Protein AF-A0A453T0G0-F1 (afdb_monomer)

Sequence (138 aa):
MGNIHGRFEPSNSTDKALLIGSHMDTVIDAGMYDGALGIICAISALKVLRVTGKLQRLTRPVEVIAFSDEEGVRFQTTFLGSAAVAGILPESILQVSDKRLPFLHKPTGLLFGKRFADAVYMLHSTSSVALPFKRLFG

Radius of gyration: 17.35 Å; Cα contacts (8 Å, |Δi|>4): 168; chains: 1; bounding box: 38×48×44 Å

Secondary structure (DSSP, 8-state):
---EEEEE--TT--SPPEEEEEE----TT--TTTTHHHHHHHHHHHHHHHHTT-GGG-SS-EEEEEES-SS-TTTS-TTHHHHHHHT---GGGGG---------S-THHHHHHHHHHHHHHHHH--SS-------S--

Solvent-accessible surface area (backbone atoms only — not comparable to full-atom values): 8378 Å² total; per-residue (Å²): 110,85,55,47,76,36,72,50,76,35,98,83,47,89,55,76,61,48,75,45,54,30,27,62,51,81,62,91,91,54,62,95,53,57,33,48,44,46,38,52,51,51,52,48,51,53,50,52,28,47,79,69,68,46,48,78,70,41,66,48,21,40,30,41,33,36,29,26,43,44,83,12,81,61,69,78,43,61,36,50,20,53,30,52,74,70,71,68,55,61,74,74,60,78,74,64,68,78,60,85,62,81,78,75,84,72,71,55,59,62,53,46,52,51,53,47,52,50,54,40,46,65,75,65,70,84,72,95,74,92,75,85,90,76,80,95,80,131

pLDDT: mean 70.73, std 19.78, range [28.69, 95.88]

Nearest PDB structures (foldseek):
  3n5f-assembly1_B  TM=9.361E-01  e=9.581E-07  Geobacillus stearothermophilus
  1z2l-assembly1_B  TM=7.806E-01  e=3.166E-05  Escherichia coli K-12
  2v8v-assembly1_B  TM=7.792E-01  e=6.203E-05  Lachancea kluyveri
  7mtq-assembly1_B  TM=3.078E-01  e=8.036E+00  Homo sapiens

Mean predicted aligned error: 11.97 Å

Organism: Aegilops tauschii subsp. strangulata (NCBI:txid200361)

Foldseek 3Di:
DPKDKFKDDAPQEPDEAAEWAFALDDDVVGDPCHRVVRLVVLLVVCVVCVVVVNNNVDRHMYMYMHFYAQVVPFQVDHPQRVCVVVVNDDPVSVVGDGPPDPPDDDPPSVVVSVVSVVSSVVSVDDDDDDDDDDDDPD

Structure (mmCIF, N/CA/C/O backbone):
data_AF-A0A453T0G0-F1
#
_entry.id   AF-A0A453T0G0-F1
#
loop_
_atom_site.group_PDB
_atom_site.id
_atom_site.type_symbol
_atom_site.label_atom_id
_atom_site.label_alt_id
_atom_site.label_comp_id
_atom_site.label_asym_id
_atom_site.label_entity_id
_atom_site.label_seq_id
_atom_site.pdbx_PDB_ins_code
_atom_site.Cartn_x
_atom_site.Cartn_y
_atom_site.Cartn_z
_atom_site.occupancy
_atom_site.B_iso_or_equiv
_atom_site.auth_seq_id
_atom_site.auth_comp_id
_atom_site.auth_asym_id
_atom_site.auth_atom_id
_atom_site.pdbx_PDB_model_num
ATOM 1 N N . MET A 1 1 ? 14.219 -4.556 -0.049 1.00 67.81 1 MET A N 1
ATOM 2 C CA . MET A 1 1 ? 13.702 -4.011 -1.322 1.00 67.81 1 MET A CA 1
ATOM 3 C C . MET A 1 1 ? 13.005 -2.648 -1.168 1.00 67.81 1 MET A C 1
ATOM 5 O O . MET A 1 1 ? 11.953 -2.464 -1.745 1.00 67.81 1 MET A O 1
ATOM 9 N N . GLY A 1 2 ? 13.558 -1.669 -0.435 1.00 78.62 2 GLY A N 1
ATOM 10 C CA . GLY A 1 2 ? 13.156 -0.243 -0.521 1.00 78.62 2 GLY A CA 1
ATOM 11 C C . GLY A 1 2 ? 11.718 0.193 -0.161 1.00 78.62 2 GLY A C 1
ATOM 12 O O . GLY A 1 2 ? 11.512 1.391 0.008 1.00 78.62 2 GLY A O 1
ATOM 13 N N . ASN A 1 3 ? 10.746 -0.718 -0.028 1.00 85.25 3 ASN A N 1
ATOM 14 C CA . ASN A 1 3 ? 9.342 -0.388 0.233 1.00 85.25 3 ASN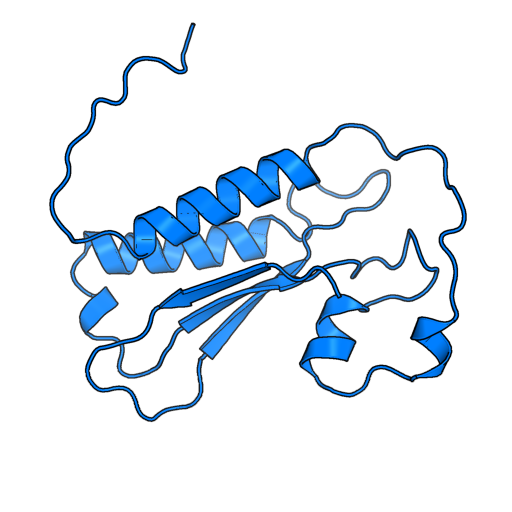 A CA 1
ATOM 15 C C . ASN A 1 3 ? 9.175 0.436 1.511 1.00 85.25 3 ASN A C 1
ATOM 17 O O . ASN A 1 3 ? 9.812 0.157 2.530 1.00 85.25 3 ASN A O 1
ATOM 21 N N . ILE A 1 4 ? 8.272 1.416 1.469 1.00 85.56 4 ILE A N 1
ATOM 22 C CA . ILE A 1 4 ? 7.949 2.250 2.628 1.00 85.56 4 ILE A CA 1
ATOM 23 C C . ILE A 1 4 ? 6.552 1.891 3.116 1.00 85.56 4 ILE A C 1
ATOM 25 O O . ILE A 1 4 ? 5.609 1.839 2.331 1.00 85.56 4 ILE A O 1
ATOM 29 N N . HIS A 1 5 ? 6.430 1.652 4.419 1.00 88.19 5 HIS A N 1
ATOM 30 C CA . HIS A 1 5 ? 5.200 1.198 5.052 1.00 88.19 5 HIS A CA 1
ATOM 31 C C . HIS A 1 5 ? 4.757 2.193 6.125 1.00 88.19 5 HIS A C 1
ATOM 33 O O . HIS A 1 5 ? 5.575 2.715 6.884 1.00 88.19 5 HIS A O 1
ATOM 39 N N . GLY A 1 6 ? 3.453 2.430 6.210 1.00 87.81 6 GLY A N 1
ATOM 40 C CA . GLY A 1 6 ? 2.820 3.139 7.311 1.00 87.81 6 GLY A CA 1
ATOM 41 C C . GLY A 1 6 ? 1.625 2.360 7.820 1.00 87.81 6 GLY A C 1
ATOM 42 O O . GLY A 1 6 ? 0.70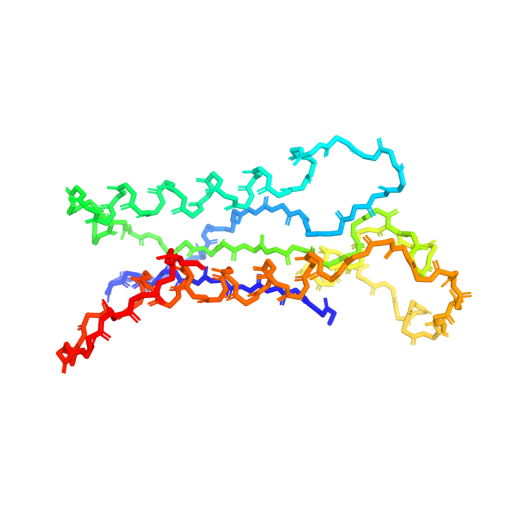3 2.092 7.061 1.00 87.81 6 GLY A O 1
ATOM 43 N N . ARG A 1 7 ? 1.621 1.991 9.099 1.00 90.88 7 ARG A N 1
ATOM 44 C CA . ARG A 1 7 ? 0.648 1.036 9.635 1.00 90.88 7 ARG A CA 1
ATOM 45 C C . ARG A 1 7 ? -0.179 1.627 10.761 1.00 90.88 7 ARG A C 1
ATOM 47 O O . ARG A 1 7 ? 0.376 2.048 11.753 1.00 90.88 7 ARG A O 1
ATOM 54 N N . PHE A 1 8 ? -1.497 1.607 10.654 1.00 90.19 8 PHE A N 1
ATOM 55 C CA . PHE A 1 8 ? -2.379 1.872 11.785 1.00 90.19 8 PHE A CA 1
ATOM 56 C C . PHE A 1 8 ? -2.781 0.553 12.454 1.00 90.19 8 PHE A C 1
ATOM 58 O O . PHE A 1 8 ? -3.330 -0.331 11.793 1.00 90.19 8 PHE A O 1
ATOM 65 N N . GLU A 1 9 ? -2.535 0.444 13.761 1.00 90.88 9 GLU A N 1
ATOM 66 C CA . GLU A 1 9 ? -2.890 -0.717 14.581 1.00 90.88 9 GLU A CA 1
ATOM 67 C C . GLU A 1 9 ? -4.006 -0.331 15.576 1.00 90.88 9 GLU A C 1
ATOM 69 O O . GLU A 1 9 ? -3.784 0.530 16.434 1.00 90.88 9 GLU A O 1
ATOM 74 N N . PRO A 1 10 ? -5.212 -0.918 15.471 1.00 87.31 10 PRO A N 1
ATOM 75 C CA . PRO A 1 10 ? -6.271 -0.716 16.449 1.00 87.31 10 PRO A CA 1
ATOM 76 C C . PRO A 1 10 ? -5.974 -1.458 17.754 1.00 87.31 10 PRO A C 1
ATOM 78 O O . PRO A 1 10 ? -5.404 -2.546 17.745 1.00 87.31 10 PRO A O 1
ATOM 81 N N . SER A 1 11 ? -6.457 -0.925 18.878 1.00 81.56 11 SER A N 1
ATOM 82 C CA . SER A 1 11 ? -6.151 -1.430 20.226 1.00 81.56 11 SER A CA 1
ATOM 83 C C . SER A 1 11 ? -6.509 -2.902 20.476 1.00 81.56 11 SER A C 1
ATOM 85 O O . SER A 1 11 ? -5.906 -3.524 21.340 1.00 81.56 11 SER A O 1
ATOM 87 N N . ASN A 1 12 ? -7.486 -3.454 19.745 1.00 75.25 12 ASN A N 1
ATOM 88 C CA . ASN A 1 12 ? -8.016 -4.811 19.943 1.00 75.25 12 ASN A CA 1
ATOM 89 C C . ASN A 1 12 ? -7.949 -5.666 18.668 1.00 75.25 12 ASN A C 1
ATOM 91 O O . ASN A 1 12 ? -8.840 -6.474 18.407 1.00 75.25 12 ASN A O 1
ATOM 95 N N . SER A 1 13 ? -6.934 -5.455 17.835 1.00 77.38 13 SER A N 1
ATOM 96 C CA . SER A 1 13 ? -6.790 -6.199 16.590 1.00 77.38 13 SER A CA 1
ATOM 97 C C . SER A 1 13 ? -6.004 -7.502 16.776 1.00 77.38 13 SER A C 1
ATOM 99 O O . SER A 1 13 ? -4.890 -7.505 17.293 1.00 77.38 13 SER A O 1
ATOM 101 N N . THR A 1 14 ? -6.565 -8.609 16.288 1.00 70.94 14 THR A N 1
ATOM 102 C CA . THR A 1 14 ? -5.869 -9.898 16.083 1.00 70.94 14 THR A CA 1
ATOM 103 C C . THR A 1 14 ? -5.860 -10.318 14.609 1.00 70.94 14 THR A C 1
ATOM 105 O O . THR A 1 14 ? -5.388 -11.399 14.255 1.00 70.94 14 THR A O 1
ATOM 108 N N . ASP A 1 15 ? -6.386 -9.455 13.739 1.00 82.31 15 ASP A N 1
ATOM 109 C CA . ASP A 1 15 ? -6.634 -9.744 12.336 1.00 82.31 15 ASP A CA 1
ATOM 110 C C . ASP A 1 15 ? -5.428 -9.423 11.446 1.00 82.31 15 ASP A C 1
ATOM 112 O O . ASP A 1 15 ? -4.585 -8.575 11.744 1.00 82.31 15 ASP A O 1
ATOM 116 N N . LYS A 1 16 ? -5.381 -10.063 10.271 1.00 88.19 16 LYS A N 1
ATOM 117 C CA . LYS A 1 16 ? -4.425 -9.693 9.219 1.00 88.19 16 LYS A CA 1
ATOM 118 C C . LYS A 1 16 ? -4.686 -8.264 8.739 1.00 88.19 16 LYS A C 1
ATOM 120 O O . LYS A 1 16 ? -5.833 -7.908 8.441 1.00 88.19 16 LYS A O 1
ATOM 125 N N . ALA A 1 17 ? -3.609 -7.496 8.589 1.00 90.31 17 ALA A N 1
ATOM 126 C CA . ALA A 1 17 ? -3.658 -6.132 8.084 1.00 90.31 17 ALA A CA 1
ATOM 127 C C . ALA A 1 17 ? -4.291 -6.061 6.688 1.00 90.31 17 ALA A C 1
ATOM 129 O O . ALA A 1 17 ? -4.019 -6.890 5.818 1.00 90.31 17 ALA A O 1
ATOM 130 N N . LEU A 1 18 ? -5.129 -5.049 6.480 1.00 91.75 18 LEU A N 1
ATOM 131 C CA . LEU A 1 18 ? -5.553 -4.614 5.160 1.00 91.75 18 LEU A CA 1
ATOM 132 C C . LEU A 1 18 ? -4.426 -3.777 4.552 1.00 91.75 18 LEU A C 1
ATOM 134 O O . LEU A 1 18 ? -4.182 -2.655 4.994 1.00 91.75 18 LEU A O 1
ATOM 138 N N . LEU A 1 19 ? -3.745 -4.331 3.554 1.00 91.81 19 LEU A N 1
ATOM 139 C CA . LEU A 1 19 ? -2.700 -3.636 2.810 1.00 91.81 19 LEU A CA 1
ATOM 140 C C . LEU A 1 19 ? -3.336 -2.800 1.689 1.00 91.81 19 LEU A C 1
ATOM 142 O O . LEU A 1 19 ? -4.106 -3.326 0.887 1.00 91.81 19 LEU A O 1
ATOM 146 N N . ILE A 1 20 ? -3.027 -1.507 1.633 1.00 92.25 20 ILE A N 1
ATOM 147 C CA . ILE A 1 20 ? -3.508 -0.569 0.611 1.00 92.25 20 ILE A CA 1
ATOM 148 C C . ILE A 1 20 ? -2.310 0.239 0.127 1.00 92.25 20 ILE A C 1
ATOM 150 O O . ILE A 1 20 ? -1.517 0.709 0.931 1.00 92.25 20 ILE A O 1
ATOM 154 N N . GLY A 1 21 ? -2.140 0.443 -1.170 1.00 88.94 21 GLY A N 1
ATOM 155 C CA . GLY A 1 21 ? -0.967 1.168 -1.638 1.00 88.94 21 GLY A CA 1
ATOM 156 C C . GLY A 1 21 ? -0.867 1.255 -3.141 1.00 88.94 21 GLY A C 1
ATOM 157 O O . GLY A 1 21 ? -1.785 0.865 -3.857 1.00 88.94 21 GLY A O 1
ATOM 158 N N . SER A 1 22 ? 0.262 1.789 -3.587 1.00 88.38 22 SER A N 1
ATOM 159 C CA . SER A 1 22 ? 0.672 1.845 -4.989 1.00 88.38 22 SER A CA 1
ATOM 160 C C . SE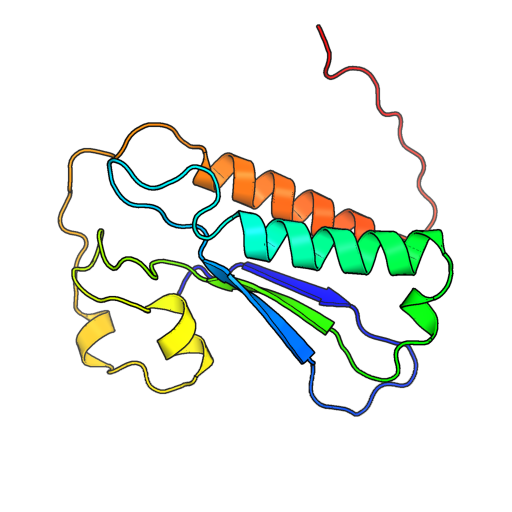R A 1 22 ? 2.200 1.965 -5.049 1.00 88.38 22 SER A C 1
ATOM 162 O O . SER A 1 22 ? 2.869 1.740 -4.038 1.00 88.38 22 SER A O 1
ATOM 164 N N . HIS A 1 23 ? 2.771 2.306 -6.196 1.00 85.69 23 HIS A N 1
ATOM 165 C CA . HIS A 1 23 ? 4.212 2.475 -6.382 1.00 85.69 23 HIS A CA 1
ATOM 166 C C . HIS A 1 23 ? 4.659 3.942 -6.293 1.00 85.69 23 HIS A C 1
ATOM 168 O O . HIS A 1 23 ? 3.855 4.868 -6.416 1.00 85.69 23 HIS A O 1
ATOM 174 N N . MET A 1 24 ? 5.942 4.150 -5.981 1.00 79.94 24 MET A N 1
ATOM 175 C CA . MET A 1 24 ? 6.558 5.480 -5.831 1.00 79.94 24 MET A CA 1
ATOM 176 C C . MET A 1 24 ? 7.480 5.847 -7.001 1.00 79.94 24 MET A C 1
ATOM 178 O O . MET A 1 24 ? 7.812 7.020 -7.179 1.00 79.94 24 MET A O 1
ATOM 182 N N . ASP A 1 25 ? 7.945 4.858 -7.757 1.00 71.62 25 ASP A N 1
ATOM 183 C CA . ASP A 1 25 ? 8.741 5.063 -8.959 1.00 71.62 25 ASP A CA 1
ATOM 184 C C . ASP A 1 25 ? 7.874 5.455 -10.157 1.00 71.62 25 ASP A C 1
ATOM 186 O O . ASP A 1 25 ? 6.654 5.319 -10.143 1.00 71.62 25 ASP A O 1
ATOM 190 N N . THR A 1 26 ? 8.527 6.030 -11.160 1.00 66.06 26 THR A N 1
ATOM 191 C CA . THR A 1 26 ? 7.887 6.634 -12.324 1.00 66.06 26 THR A CA 1
ATOM 192 C C . THR A 1 26 ? 8.821 6.523 -13.528 1.00 66.06 26 THR A C 1
ATOM 194 O O . THR A 1 26 ? 10.047 6.497 -13.360 1.00 66.06 26 THR A O 1
ATOM 197 N N . VAL A 1 27 ? 8.259 6.477 -14.735 1.00 68.38 27 VAL A N 1
ATOM 198 C CA . VAL A 1 27 ? 9.009 6.471 -16.001 1.00 68.38 27 VAL A CA 1
ATOM 199 C C . VAL A 1 27 ? 9.168 7.876 -16.593 1.00 68.38 27 VAL A C 1
ATOM 201 O O . VAL A 1 27 ? 8.548 8.845 -16.151 1.00 68.38 27 VAL A O 1
ATOM 204 N N . ILE A 1 28 ? 10.020 8.003 -17.618 1.00 60.47 28 ILE A N 1
ATOM 205 C CA . ILE A 1 28 ? 10.052 9.210 -18.461 1.00 60.47 28 ILE A CA 1
ATOM 206 C C . ILE A 1 28 ? 8.673 9.352 -19.121 1.00 60.47 28 ILE A C 1
ATOM 208 O O . ILE A 1 28 ? 8.141 8.369 -19.624 1.00 60.47 28 ILE A O 1
ATOM 212 N N . ASP A 1 29 ? 8.108 10.560 -19.098 1.00 61.34 29 ASP A N 1
ATOM 213 C CA . ASP A 1 29 ? 6.776 10.881 -19.639 1.00 61.34 29 ASP A CA 1
ATOM 214 C C . ASP A 1 29 ? 5.589 10.184 -18.947 1.00 61.34 29 ASP A C 1
ATOM 216 O O . ASP A 1 29 ? 4.477 10.159 -19.479 1.00 61.34 29 ASP A O 1
ATOM 220 N N . ALA A 1 30 ? 5.784 9.675 -17.727 1.00 65.81 30 ALA A N 1
ATOM 221 C CA . ALA A 1 30 ? 4.683 9.187 -16.906 1.00 65.81 30 ALA A CA 1
ATOM 222 C C . ALA A 1 30 ? 3.697 10.307 -16.534 1.00 65.81 30 ALA A C 1
ATOM 224 O O . ALA A 1 30 ? 4.060 11.474 -16.335 1.00 65.81 30 ALA A O 1
ATOM 225 N N . GLY A 1 31 ? 2.429 9.933 -16.366 1.00 68.88 31 GLY A N 1
ATOM 226 C CA . GLY A 1 31 ? 1.411 10.841 -15.852 1.00 68.88 31 GLY A CA 1
ATOM 227 C C . GLY A 1 31 ? 1.706 11.257 -14.407 1.00 68.88 31 GLY A C 1
ATOM 228 O O . GLY A 1 31 ? 2.134 10.452 -13.589 1.00 68.88 31 GLY A O 1
ATOM 229 N N . MET A 1 32 ? 1.396 12.507 -14.041 1.00 72.75 32 MET A N 1
ATOM 230 C CA . MET A 1 32 ? 1.662 13.038 -12.687 1.00 72.75 32 MET A CA 1
ATOM 231 C C . MET A 1 32 ? 0.945 12.298 -11.540 1.00 72.75 32 MET A C 1
ATOM 233 O O . MET A 1 32 ? 1.237 12.541 -10.370 1.00 72.75 32 MET A O 1
ATOM 237 N N . TYR A 1 33 ? -0.043 11.469 -11.874 1.00 77.88 33 TYR A N 1
ATOM 238 C CA . TYR A 1 33 ? -0.865 10.716 -10.928 1.00 77.88 33 TYR A CA 1
ATOM 239 C C . TYR A 1 33 ? -0.449 9.252 -10.814 1.00 77.88 33 TYR A C 1
ATOM 241 O O . TYR A 1 33 ? -0.932 8.564 -9.914 1.00 77.88 33 TYR A O 1
ATOM 249 N N . ASP A 1 34 ? 0.416 8.791 -11.713 1.00 80.06 34 ASP A N 1
ATOM 250 C CA . ASP A 1 34 ? 0.810 7.396 -11.776 1.00 80.06 34 ASP A CA 1
ATOM 251 C C . ASP A 1 34 ? 1.595 7.000 -10.526 1.00 80.06 34 ASP A C 1
ATOM 253 O O . ASP A 1 34 ? 2.437 7.764 -10.042 1.00 80.06 34 ASP A O 1
ATOM 257 N N . GLY A 1 35 ? 1.235 5.868 -9.928 1.00 83.19 35 GLY A N 1
ATOM 258 C CA . GLY A 1 35 ? 1.711 5.457 -8.608 1.00 83.19 35 GLY A CA 1
ATOM 259 C C . GLY A 1 35 ? 1.226 6.346 -7.450 1.00 83.19 35 GLY A C 1
ATOM 260 O O . GLY A 1 35 ? 0.390 5.945 -6.628 1.00 83.19 35 GLY A O 1
ATOM 261 N N . ALA A 1 36 ? 1.713 7.586 -7.385 1.00 83.75 36 ALA A N 1
ATOM 262 C CA . ALA A 1 36 ? 1.583 8.491 -6.243 1.00 83.75 36 ALA A CA 1
ATOM 263 C C . ALA A 1 36 ? 0.130 8.786 -5.829 1.00 83.75 36 ALA A C 1
ATOM 265 O O . ALA A 1 36 ? -0.136 8.964 -4.634 1.00 83.75 36 ALA A O 1
ATOM 266 N N . LEU A 1 37 ? -0.824 8.810 -6.771 1.00 85.75 37 LEU A N 1
ATOM 267 C CA . LEU A 1 37 ? -2.232 9.060 -6.450 1.00 85.75 37 LEU A CA 1
ATOM 268 C C . LEU A 1 37 ? -2.803 7.985 -5.518 1.00 85.75 37 LEU A C 1
ATOM 270 O O . LEU A 1 37 ? -3.477 8.325 -4.546 1.00 85.75 37 LEU A O 1
ATOM 274 N N . GLY A 1 38 ? -2.499 6.706 -5.757 1.00 87.00 38 GLY A N 1
ATOM 275 C CA . GLY A 1 38 ? -2.988 5.609 -4.916 1.00 87.00 38 GLY A CA 1
ATOM 276 C C . GLY A 1 38 ? -2.492 5.725 -3.472 1.00 87.00 38 GLY A C 1
ATOM 277 O O . GLY A 1 38 ? -3.264 5.573 -2.522 1.00 87.00 38 GLY A O 1
ATOM 278 N N . ILE A 1 39 ? -1.224 6.107 -3.305 1.00 86.69 39 ILE A N 1
ATOM 279 C CA . ILE A 1 39 ? -0.597 6.324 -1.996 1.00 86.69 39 ILE A CA 1
ATOM 280 C C . ILE A 1 39 ? -1.253 7.508 -1.262 1.00 86.69 39 ILE A C 1
ATOM 282 O O . ILE A 1 39 ? -1.627 7.397 -0.090 1.00 86.69 39 ILE A O 1
ATOM 286 N N . ILE A 1 40 ? -1.436 8.641 -1.949 1.00 88.44 40 ILE A N 1
ATOM 287 C CA . ILE A 1 40 ? -2.053 9.847 -1.372 1.00 88.44 40 ILE A CA 1
ATOM 288 C C . ILE A 1 40 ? -3.518 9.591 -1.005 1.00 88.44 40 ILE A C 1
ATOM 290 O O . ILE A 1 40 ? -3.963 10.031 0.060 1.00 88.44 40 ILE A O 1
ATOM 294 N N . CYS A 1 41 ? -4.265 8.866 -1.839 1.00 91.56 41 CYS A N 1
ATOM 295 C CA . CYS A 1 41 ? -5.650 8.493 -1.562 1.00 91.56 41 CYS A CA 1
ATOM 296 C C . CYS A 1 41 ? -5.759 7.628 -0.300 1.00 91.56 41 CYS A C 1
ATOM 298 O O . CYS A 1 41 ? -6.594 7.916 0.561 1.00 91.56 41 CYS A O 1
ATOM 300 N N . ALA A 1 42 ? -4.882 6.631 -0.137 1.00 91.81 42 ALA A N 1
ATOM 301 C CA . ALA A 1 42 ? -4.861 5.772 1.047 1.00 91.81 42 ALA A CA 1
ATOM 302 C C . ALA A 1 42 ? -4.585 6.570 2.336 1.00 91.81 42 ALA A C 1
ATOM 304 O O . ALA A 1 42 ? -5.335 6.470 3.311 1.00 91.81 42 ALA A O 1
ATOM 305 N N . ILE A 1 43 ? -3.566 7.440 2.324 1.00 90.62 43 ILE A N 1
ATOM 306 C CA . ILE A 1 43 ? -3.265 8.327 3.460 1.00 90.62 43 ILE A CA 1
ATOM 307 C C . ILE A 1 43 ? -4.441 9.263 3.753 1.00 90.62 43 ILE A C 1
ATOM 309 O O . ILE A 1 43 ? -4.813 9.458 4.913 1.00 90.62 43 ILE A O 1
ATOM 313 N N . SER A 1 44 ? -5.033 9.855 2.715 1.00 92.44 44 SER A N 1
ATOM 314 C CA . SER A 1 44 ? -6.134 10.809 2.858 1.00 92.44 44 SER A CA 1
ATOM 315 C C . SER A 1 44 ? -7.367 10.153 3.473 1.00 92.44 44 SER A C 1
ATOM 317 O O . SER A 1 44 ? -7.985 10.741 4.360 1.00 92.44 44 SER A O 1
ATOM 319 N N . ALA A 1 45 ? -7.680 8.913 3.090 1.00 93.75 45 ALA A N 1
ATOM 320 C CA . ALA A 1 45 ? -8.759 8.140 3.696 1.00 93.75 45 ALA A CA 1
ATOM 321 C C . ALA A 1 45 ? -8.522 7.914 5.200 1.00 93.75 45 ALA A C 1
ATOM 323 O O . ALA A 1 45 ? -9.401 8.210 6.014 1.00 93.75 45 ALA A O 1
ATOM 324 N N . LEU A 1 46 ? -7.317 7.484 5.598 1.00 92.38 46 LEU A N 1
ATOM 325 C CA . LEU A 1 46 ? -6.968 7.311 7.015 1.00 92.38 46 LEU A CA 1
ATOM 326 C C . LEU A 1 46 ? -7.007 8.634 7.789 1.00 92.38 46 LEU A C 1
ATOM 328 O O . LEU A 1 46 ? -7.501 8.681 8.918 1.00 92.38 46 LEU A O 1
ATOM 332 N N . LYS A 1 47 ? -6.560 9.732 7.174 1.00 92.19 47 LYS A N 1
ATOM 333 C CA . LYS A 1 47 ? -6.649 11.074 7.760 1.00 92.19 47 LYS A CA 1
ATOM 334 C C . LYS A 1 47 ? -8.101 11.489 7.995 1.00 92.19 47 LYS A C 1
ATOM 336 O O . LYS A 1 47 ? -8.410 11.981 9.078 1.00 92.19 47 LYS A O 1
ATOM 341 N N . VAL A 1 48 ? -8.998 11.260 7.032 1.00 94.50 48 VAL A N 1
ATOM 342 C CA . VAL A 1 48 ? -10.438 11.537 7.179 1.00 94.50 48 VAL A CA 1
ATOM 343 C C . VAL A 1 48 ? -11.042 10.698 8.306 1.00 94.50 48 VAL A C 1
ATOM 345 O O . VAL A 1 48 ? -11.761 11.227 9.156 1.00 94.50 48 VAL A O 1
ATOM 348 N N . LEU A 1 49 ? -10.710 9.407 8.381 1.00 93.31 49 LEU A N 1
ATOM 349 C CA . LEU A 1 49 ? -11.152 8.550 9.482 1.00 93.31 49 LEU A CA 1
ATOM 350 C C . LEU A 1 49 ? -10.648 9.062 10.837 1.00 93.31 49 LEU A C 1
ATOM 352 O O . LEU A 1 49 ? -11.396 9.030 11.814 1.00 93.31 49 LEU A O 1
ATOM 356 N N . ARG A 1 50 ? -9.415 9.581 10.905 1.00 91.19 5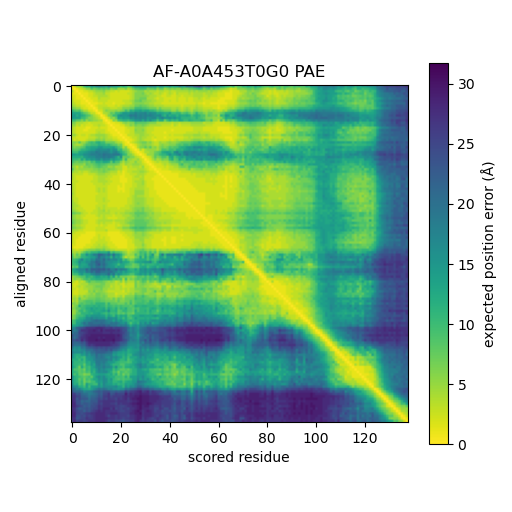0 ARG A N 1
ATOM 357 C CA . ARG A 1 50 ? -8.852 10.158 12.133 1.00 91.19 50 ARG A CA 1
ATOM 358 C C . ARG A 1 50 ? -9.617 11.400 12.574 1.00 91.19 50 ARG A C 1
ATOM 360 O O . ARG A 1 50 ? -10.084 11.444 13.707 1.00 91.19 50 ARG A O 1
ATOM 367 N N . VAL A 1 51 ? -9.776 12.388 11.691 1.00 93.44 51 VAL A N 1
ATOM 368 C CA . VAL A 1 51 ? -10.423 13.670 12.042 1.00 93.44 51 VAL A CA 1
ATOM 369 C C . VAL A 1 51 ? -11.920 13.525 12.319 1.00 93.44 51 VAL A C 1
ATOM 371 O O . VAL A 1 51 ? -12.483 14.329 13.049 1.00 93.44 51 VAL A O 1
ATOM 374 N N . THR A 1 52 ? -12.560 12.480 11.787 1.00 95.88 52 THR A N 1
ATOM 375 C CA . THR A 1 52 ? -13.965 12.148 12.080 1.00 95.88 52 THR A CA 1
ATOM 376 C C . THR A 1 5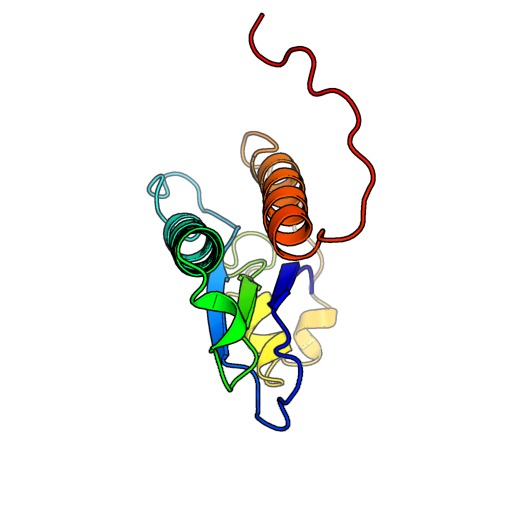2 ? -14.137 11.235 13.301 1.00 95.88 52 THR A C 1
ATOM 378 O O . THR A 1 52 ? -15.257 10.816 13.590 1.00 95.88 52 THR A O 1
ATOM 381 N N . GLY A 1 53 ? -13.052 10.883 14.006 1.00 92.44 53 GLY A N 1
ATOM 382 C CA . GLY A 1 53 ? -13.086 10.000 15.180 1.00 92.44 53 GLY A CA 1
ATOM 383 C C . GLY A 1 53 ? -13.428 8.537 14.867 1.00 92.44 53 GLY A C 1
ATOM 384 O O . GLY A 1 53 ? -13.712 7.755 15.771 1.00 92.44 53 GLY A O 1
ATOM 385 N N . LYS A 1 54 ? -13.418 8.143 13.589 1.00 92.50 54 LYS A N 1
ATOM 386 C CA . LYS A 1 54 ? -13.770 6.791 13.130 1.00 92.50 54 LYS A CA 1
ATOM 387 C C . LYS A 1 54 ? -12.571 5.854 13.019 1.00 92.50 54 LYS A C 1
ATOM 389 O O . LYS A 1 54 ? -12.778 4.649 12.967 1.00 92.50 54 LYS A O 1
ATOM 394 N N . LEU A 1 55 ? -11.340 6.373 13.015 1.00 90.56 55 LEU A N 1
ATOM 395 C CA . LEU A 1 55 ? -10.126 5.560 12.864 1.00 90.56 55 LEU A CA 1
ATOM 396 C C . LEU A 1 55 ? -10.014 4.475 13.948 1.00 90.56 55 LEU A C 1
ATOM 398 O O . LEU A 1 55 ? -9.750 3.323 13.634 1.00 90.56 55 LEU A O 1
ATOM 402 N N . GLN A 1 56 ? -10.330 4.811 15.202 1.00 88.56 56 GLN A N 1
ATOM 403 C CA . GLN A 1 56 ? -10.302 3.860 16.324 1.00 88.56 56 GLN A CA 1
ATOM 404 C C . GLN A 1 56 ? -11.425 2.811 16.285 1.00 88.56 56 GLN A C 1
ATOM 406 O O . GLN A 1 56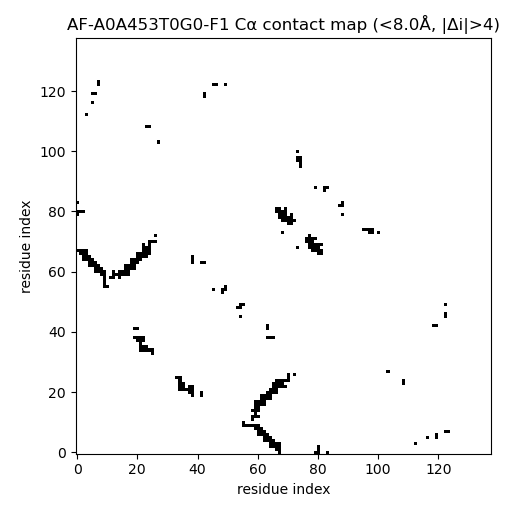 ? -11.421 1.872 17.072 1.00 88.56 56 GLN A O 1
ATOM 411 N N . ARG A 1 57 ? -12.405 2.965 15.385 1.00 90.00 57 ARG A N 1
ATOM 412 C CA . ARG A 1 57 ? -13.487 1.990 15.183 1.00 90.00 57 ARG A CA 1
ATOM 413 C C . ARG A 1 57 ? -13.100 0.891 14.197 1.00 90.00 57 ARG A C 1
ATOM 415 O O . ARG A 1 57 ? -13.885 -0.034 14.003 1.00 90.00 57 ARG A O 1
ATOM 422 N N . LEU A 1 58 ? -11.948 1.012 13.536 1.00 89.31 58 LEU A N 1
ATOM 423 C CA . LEU A 1 58 ? -11.435 -0.045 12.679 1.00 89.31 58 LEU A CA 1
ATOM 424 C C . LEU A 1 58 ? -11.103 -1.265 13.537 1.00 89.31 58 LEU A C 1
ATOM 426 O O . LEU A 1 58 ? -10.423 -1.155 14.551 1.00 89.31 58 LEU A O 1
ATOM 430 N N . THR A 1 59 ? -11.587 -2.429 13.121 1.00 89.56 59 THR A N 1
ATOM 431 C CA . THR A 1 59 ? -11.315 -3.707 13.792 1.00 89.56 59 THR A CA 1
ATOM 432 C C . THR A 1 59 ? -10.091 -4.417 13.223 1.00 89.56 59 THR A C 1
ATOM 434 O O . THR A 1 59 ? -9.565 -5.325 13.856 1.00 89.56 59 THR A O 1
ATOM 437 N N . ARG A 1 60 ? -9.630 -3.997 12.039 1.00 89.81 60 ARG A N 1
ATOM 438 C CA . ARG A 1 60 ? -8.478 -4.566 11.337 1.00 89.81 60 ARG A CA 1
ATOM 439 C C . ARG A 1 60 ? -7.349 -3.544 11.250 1.00 89.81 60 ARG A C 1
ATOM 441 O O . ARG A 1 60 ? -7.646 -2.358 11.062 1.00 89.81 60 ARG A O 1
ATOM 448 N N . PRO A 1 61 ? -6.079 -3.977 11.301 1.00 92.00 61 PRO A N 1
ATOM 449 C CA . PRO A 1 61 ? -4.963 -3.095 11.008 1.00 92.00 61 PRO A CA 1
ATOM 450 C C . PRO A 1 61 ? -5.052 -2.635 9.562 1.00 92.00 61 PRO A C 1
ATOM 452 O O . PRO A 1 61 ? -5.519 -3.381 8.697 1.00 92.00 61 PRO A O 1
ATOM 455 N N . VAL A 1 62 ? -4.578 -1.426 9.287 1.00 92.62 62 VAL A N 1
ATOM 456 C CA . VAL A 1 62 ? -4.463 -0.919 7.917 1.00 92.62 62 VAL A CA 1
ATOM 457 C C . VAL A 1 62 ? -3.021 -0.539 7.670 1.00 92.62 62 VAL A C 1
ATOM 459 O O . VAL A 1 62 ? -2.437 0.221 8.436 1.00 92.62 62 VAL A O 1
ATOM 462 N N . GLU A 1 63 ? -2.449 -1.057 6.596 1.00 93.38 63 GLU A N 1
ATOM 463 C CA . GLU A 1 63 ? -1.070 -0.806 6.213 1.00 93.38 63 GLU A CA 1
ATOM 464 C C . GLU A 1 63 ? -1.040 -0.127 4.851 1.00 93.38 63 GLU A C 1
ATOM 466 O O . GLU A 1 63 ? -1.492 -0.686 3.855 1.00 93.38 63 GLU A O 1
ATOM 471 N N . VAL A 1 64 ? -0.533 1.101 4.824 1.00 92.69 64 VAL A N 1
ATOM 472 C CA . VAL A 1 64 ? -0.273 1.839 3.597 1.00 92.69 64 VAL A CA 1
ATOM 473 C C . VAL A 1 64 ? 1.127 1.509 3.111 1.00 92.69 64 VAL A C 1
ATOM 475 O O . VAL A 1 64 ? 2.086 1.712 3.855 1.00 92.69 64 VAL A O 1
ATOM 478 N N . ILE A 1 65 ? 1.255 1.043 1.873 1.00 90.25 65 ILE A N 1
ATOM 479 C CA . ILE A 1 65 ? 2.546 0.704 1.271 1.00 90.25 65 ILE A CA 1
ATOM 480 C C . ILE A 1 65 ? 2.837 1.554 0.031 1.00 90.25 65 ILE A C 1
ATOM 482 O O . ILE A 1 65 ? 1.974 1.776 -0.818 1.00 90.25 65 ILE A O 1
ATOM 486 N N . ALA A 1 66 ? 4.077 2.021 -0.063 1.00 88.31 66 ALA A N 1
ATOM 487 C CA . ALA A 1 66 ? 4.664 2.581 -1.267 1.00 88.31 66 ALA A CA 1
ATOM 488 C C . ALA A 1 66 ? 5.674 1.564 -1.815 1.00 88.31 66 ALA A C 1
ATOM 490 O O . ALA A 1 66 ? 6.770 1.409 -1.262 1.00 88.31 66 ALA A O 1
ATOM 491 N N . PHE A 1 67 ? 5.280 0.832 -2.859 1.00 84.94 67 PHE A N 1
ATOM 492 C CA . PHE A 1 67 ? 6.138 -0.147 -3.519 1.00 84.94 67 PHE A CA 1
ATOM 493 C C . PHE A 1 67 ? 7.287 0.551 -4.248 1.00 84.94 67 PHE A C 1
ATOM 495 O O . PHE A 1 67 ? 7.119 1.620 -4.837 1.00 84.94 67 PHE A O 1
ATOM 502 N N . SER A 1 68 ? 8.469 -0.054 -4.168 1.00 81.06 68 SER A N 1
ATOM 503 C CA . SER A 1 68 ? 9.648 0.374 -4.919 1.00 81.06 68 SER A CA 1
ATOM 504 C C . SER A 1 68 ? 9.794 -0.404 -6.221 1.00 81.06 68 SER A C 1
ATOM 506 O O . SER A 1 68 ? 9.643 -1.626 -6.212 1.00 81.06 68 SER A O 1
ATOM 508 N N . ASP A 1 69 ? 10.207 0.300 -7.274 1.00 71.31 69 ASP A N 1
ATOM 509 C CA . ASP A 1 69 ? 10.643 -0.257 -8.563 1.00 71.31 69 ASP A CA 1
ATOM 510 C C . ASP A 1 69 ? 9.595 -1.197 -9.186 1.00 71.31 69 ASP A C 1
ATOM 512 O O . ASP A 1 69 ? 9.822 -2.384 -9.428 1.00 71.31 69 ASP A O 1
ATOM 516 N N . GLU A 1 70 ? 8.397 -0.653 -9.364 1.00 67.00 70 GLU A N 1
ATOM 517 C CA . GLU A 1 70 ? 7.277 -1.292 -10.044 1.00 67.00 70 GLU A CA 1
ATOM 518 C C . GLU A 1 70 ? 7.459 -1.251 -11.567 1.00 67.00 70 GLU A C 1
ATOM 520 O O . GLU A 1 70 ? 7.387 -2.300 -12.211 1.00 67.00 70 GLU A O 1
ATOM 525 N N . GLU A 1 71 ? 7.879 -0.100 -12.092 1.00 63.00 71 GLU A N 1
ATOM 526 C CA . GLU A 1 71 ? 8.061 0.191 -13.517 1.00 63.00 71 GLU A CA 1
ATOM 527 C C . GLU A 1 71 ? 9.298 -0.510 -14.109 1.00 63.00 71 GLU A C 1
ATOM 529 O O . GLU A 1 71 ? 9.501 -0.566 -15.323 1.00 63.00 71 GLU A O 1
ATOM 534 N N . GLY A 1 72 ? 10.176 -1.043 -13.250 1.00 57.25 72 GLY A N 1
ATOM 535 C CA . GLY A 1 72 ? 11.322 -1.867 -13.640 1.00 57.25 72 GLY A CA 1
ATOM 536 C C . GLY A 1 72 ? 12.395 -1.137 -14.448 1.00 57.25 72 GLY A C 1
ATOM 537 O O . GLY A 1 72 ? 13.218 -1.770 -15.115 1.00 57.25 72 GLY A O 1
ATOM 538 N N . VAL A 1 73 ? 12.421 0.195 -14.384 1.00 61.34 73 VAL A N 1
ATOM 539 C CA . VAL A 1 73 ? 13.314 1.038 -15.192 1.00 61.34 73 VAL A CA 1
ATOM 540 C C . VAL A 1 73 ? 14.775 0.875 -14.778 1.00 61.34 73 VAL A C 1
ATOM 542 O O . VAL A 1 73 ? 15.670 0.957 -15.617 1.00 61.34 73 VAL A O 1
ATOM 545 N N . ARG A 1 74 ? 15.037 0.632 -13.487 1.00 60.81 74 ARG A N 1
ATOM 546 C CA . ARG A 1 74 ? 16.395 0.629 -12.925 1.00 60.81 74 ARG A CA 1
ATOM 547 C C . ARG A 1 74 ? 17.078 -0.734 -12.990 1.00 60.81 74 ARG A C 1
ATOM 549 O O . ARG A 1 74 ? 18.271 -0.808 -13.277 1.00 60.81 74 ARG A O 1
ATOM 556 N N . PHE A 1 75 ? 16.326 -1.805 -12.755 1.00 57.91 75 PHE A N 1
ATOM 557 C CA . PHE A 1 75 ? 16.863 -3.168 -12.711 1.00 57.91 75 PHE A CA 1
ATOM 558 C C . PHE A 1 75 ? 16.359 -4.065 -13.852 1.00 57.91 75 PHE A C 1
ATOM 560 O O . PHE A 1 75 ? 16.691 -5.245 -13.887 1.00 57.91 75 PHE A O 1
ATOM 567 N N . GLN A 1 76 ? 15.621 -3.513 -14.828 1.00 57.91 76 GLN A N 1
ATOM 568 C CA . GLN A 1 76 ? 15.007 -4.259 -15.943 1.00 57.91 76 GLN A CA 1
ATOM 569 C C . GLN A 1 76 ? 14.078 -5.390 -15.468 1.00 57.91 76 GLN A C 1
ATOM 571 O O . GLN A 1 76 ? 13.833 -6.357 -16.189 1.00 57.91 76 GLN A O 1
ATOM 576 N N . THR A 1 77 ? 13.569 -5.265 -14.243 1.00 58.91 77 THR A N 1
ATOM 577 C CA . THR A 1 77 ? 12.653 -6.203 -13.601 1.00 58.91 77 THR A CA 1
ATOM 578 C C . THR A 1 77 ? 11.515 -5.400 -12.999 1.00 58.91 77 THR A C 1
ATOM 580 O O . THR A 1 77 ? 11.742 -4.603 -12.094 1.00 58.91 77 THR A O 1
ATOM 583 N N . THR A 1 78 ? 10.304 -5.593 -13.505 1.00 65.06 78 THR A N 1
ATOM 584 C CA . THR A 1 78 ? 9.095 -4.955 -12.975 1.00 65.06 78 THR A CA 1
ATOM 585 C C . THR A 1 78 ? 8.689 -5.580 -11.639 1.00 65.06 78 THR A C 1
ATOM 587 O O . THR A 1 78 ? 8.995 -6.747 -11.379 1.00 65.06 78 THR A O 1
ATOM 590 N N . PHE A 1 79 ? 7.941 -4.837 -10.822 1.00 74.50 79 PHE A N 1
ATOM 591 C CA . PHE A 1 79 ? 7.308 -5.332 -9.588 1.00 74.50 79 PHE A CA 1
ATOM 592 C C . PHE A 1 79 ? 8.276 -5.815 -8.496 1.00 74.50 79 PHE A C 1
ATOM 594 O O . PHE A 1 79 ? 7.920 -6.659 -7.674 1.00 74.50 79 PHE A O 1
ATOM 601 N N . LEU A 1 80 ? 9.496 -5.285 -8.439 1.00 76.44 80 LEU A N 1
ATOM 602 C CA . LEU A 1 80 ? 10.533 -5.729 -7.500 1.00 76.44 80 LEU A CA 1
ATOM 603 C C . LEU A 1 80 ? 10.074 -5.637 -6.036 1.00 76.44 80 LEU A C 1
ATOM 605 O O . LEU A 1 80 ? 10.204 -6.587 -5.254 1.00 76.44 80 LEU A O 1
ATOM 609 N N . GLY A 1 81 ? 9.497 -4.491 -5.670 1.00 76.56 81 GLY A N 1
ATOM 610 C CA . GLY A 1 81 ? 8.981 -4.233 -4.333 1.00 76.56 81 GLY A CA 1
ATOM 611 C C . GLY A 1 81 ? 7.805 -5.133 -3.958 1.00 76.56 81 GLY A C 1
ATOM 612 O O . GLY A 1 81 ? 7.775 -5.668 -2.847 1.00 76.56 81 GLY A O 1
ATOM 613 N N . SER A 1 82 ? 6.845 -5.328 -4.860 1.00 80.25 82 SER A N 1
ATOM 614 C CA . SER A 1 82 ? 5.640 -6.122 -4.594 1.00 80.25 82 SER A CA 1
ATOM 615 C C . SER A 1 82 ? 5.897 -7.628 -4.654 1.00 80.25 82 SER A C 1
ATOM 617 O O . SER A 1 82 ? 5.388 -8.352 -3.800 1.00 80.25 82 SER A O 1
ATOM 619 N N . ALA A 1 83 ? 6.762 -8.102 -5.554 1.00 80.88 83 ALA A N 1
ATOM 620 C CA . ALA A 1 83 ? 7.202 -9.497 -5.610 1.00 80.88 83 ALA A CA 1
ATOM 621 C C . ALA A 1 83 ? 7.927 -9.922 -4.324 1.00 80.88 83 ALA A C 1
ATOM 623 O O . ALA A 1 83 ? 7.718 -11.033 -3.831 1.00 80.88 83 ALA A O 1
ATOM 624 N N . ALA A 1 84 ? 8.732 -9.025 -3.740 1.00 82.81 84 ALA A N 1
ATOM 625 C CA . ALA A 1 84 ? 9.373 -9.263 -2.450 1.00 82.81 84 ALA A CA 1
ATOM 626 C C . ALA A 1 84 ? 8.353 -9.376 -1.305 1.00 82.81 84 ALA A C 1
ATOM 628 O O . ALA A 1 84 ? 8.484 -10.261 -0.464 1.00 82.81 84 ALA A O 1
ATOM 629 N N . VAL A 1 85 ? 7.318 -8.525 -1.287 1.00 82.88 85 VAL A N 1
ATOM 630 C CA . VAL A 1 85 ? 6.239 -8.591 -0.280 1.00 82.88 85 VAL A CA 1
ATOM 631 C C . VAL A 1 85 ? 5.393 -9.853 -0.443 1.00 82.88 85 VAL A C 1
ATOM 633 O O . VAL A 1 85 ? 5.013 -10.467 0.549 1.00 82.88 85 VAL A O 1
ATOM 636 N N . ALA A 1 86 ? 5.127 -10.268 -1.681 1.00 84.88 86 ALA A N 1
ATOM 637 C CA . ALA A 1 86 ? 4.377 -11.482 -1.985 1.00 84.88 86 ALA A CA 1
ATOM 638 C C . ALA A 1 86 ? 5.190 -12.777 -1.782 1.00 84.88 86 ALA A C 1
ATOM 640 O O . ALA A 1 86 ? 4.621 -13.864 -1.850 1.00 84.88 86 ALA A O 1
ATOM 641 N N . GLY A 1 87 ? 6.503 -12.682 -1.535 1.00 84.44 87 GLY A N 1
ATOM 642 C CA . GLY A 1 87 ? 7.379 -13.842 -1.343 1.00 84.44 87 GLY A CA 1
ATOM 643 C C . GLY A 1 87 ? 7.655 -14.639 -2.622 1.00 84.44 87 GLY A C 1
ATOM 644 O O . GLY A 1 87 ? 8.069 -15.790 -2.542 1.00 84.44 87 GLY A O 1
ATOM 645 N N . ILE A 1 88 ? 7.426 -14.041 -3.794 1.00 85.12 88 ILE A N 1
ATOM 646 C CA . ILE A 1 88 ? 7.606 -14.681 -5.111 1.00 85.12 88 ILE A CA 1
ATOM 647 C C . ILE A 1 88 ? 8.848 -14.173 -5.850 1.00 85.12 88 ILE A C 1
ATOM 649 O O . ILE A 1 88 ? 9.036 -14.476 -7.026 1.00 85.12 88 ILE A O 1
ATOM 653 N N . LEU A 1 89 ? 9.677 -13.363 -5.186 1.00 81.81 89 LEU A N 1
ATOM 654 C CA . LEU A 1 89 ? 10.873 -12.793 -5.788 1.00 81.81 89 LEU A CA 1
ATOM 655 C C . LEU A 1 89 ? 11.925 -13.893 -6.048 1.00 81.81 89 LEU A C 1
ATOM 657 O O . LEU A 1 89 ? 12.390 -14.512 -5.089 1.00 81.81 89 LEU A O 1
ATOM 661 N N . PRO A 1 90 ? 12.354 -14.113 -7.305 1.00 78.94 90 PRO A N 1
ATOM 662 C CA . PRO A 1 90 ? 13.414 -15.066 -7.615 1.00 78.94 90 PRO A CA 1
ATOM 663 C C . PRO A 1 90 ? 14.753 -14.629 -7.015 1.00 78.94 90 PRO A C 1
ATOM 665 O O . PRO A 1 90 ? 15.154 -13.473 -7.153 1.00 78.94 90 PRO A O 1
ATOM 668 N N . GLU A 1 91 ? 15.498 -15.566 -6.427 1.00 80.62 91 GLU A N 1
ATOM 669 C CA . GLU A 1 91 ? 16.819 -15.293 -5.838 1.00 80.62 91 GLU A CA 1
ATOM 670 C C . GLU A 1 91 ? 17.818 -14.731 -6.865 1.00 80.62 91 GLU A C 1
ATOM 672 O O . GLU A 1 91 ? 18.652 -13.887 -6.536 1.00 80.62 91 GLU A O 1
ATOM 677 N N . SER A 1 92 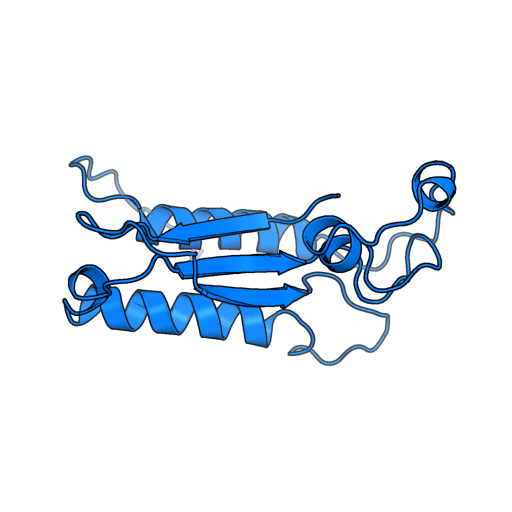? 17.680 -15.113 -8.140 1.00 78.56 92 SER A N 1
ATOM 678 C CA . SER A 1 92 ? 18.502 -14.606 -9.244 1.00 78.56 92 SER A CA 1
ATOM 679 C C . SER A 1 92 ? 18.443 -13.084 -9.402 1.00 78.56 92 SER A C 1
ATOM 681 O O . SER A 1 92 ? 19.405 -12.488 -9.881 1.00 78.56 92 SER A O 1
ATOM 683 N N . ILE A 1 93 ? 17.349 -12.437 -8.978 1.00 76.44 93 ILE A N 1
ATOM 684 C CA . ILE A 1 93 ? 17.203 -10.978 -9.051 1.00 76.44 93 ILE A CA 1
ATOM 685 C C . ILE A 1 93 ? 18.162 -10.263 -8.087 1.00 76.44 93 ILE A C 1
ATOM 687 O O . ILE A 1 93 ? 18.606 -9.156 -8.380 1.00 76.44 93 ILE A O 1
ATOM 691 N N . LEU A 1 94 ? 18.576 -10.903 -6.988 1.00 74.19 94 LEU A N 1
ATOM 692 C CA . LEU A 1 94 ? 19.543 -10.320 -6.046 1.00 74.19 94 LEU A CA 1
ATOM 693 C C . LEU A 1 94 ? 20.938 -10.120 -6.661 1.00 74.19 94 LEU A C 1
ATOM 695 O O . LEU A 1 94 ? 21.739 -9.366 -6.116 1.00 74.19 94 LEU A O 1
ATOM 699 N N . GLN A 1 95 ? 21.222 -10.781 -7.787 1.00 77.81 95 GLN A N 1
ATOM 700 C CA . GLN A 1 95 ? 22.493 -10.682 -8.509 1.00 77.81 95 GLN A CA 1
ATOM 701 C C . GLN A 1 95 ? 22.479 -9.597 -9.599 1.00 77.81 95 GLN A C 1
ATOM 703 O O . GLN A 1 95 ? 23.503 -9.343 -10.237 1.00 77.81 95 GLN A O 1
ATOM 708 N N . VAL A 1 96 ? 21.331 -8.954 -9.840 1.00 72.69 96 VAL A N 1
ATOM 709 C CA . VAL A 1 96 ? 21.209 -7.887 -10.837 1.00 72.69 96 VAL A CA 1
ATOM 710 C C . VAL A 1 96 ? 21.834 -6.612 -10.277 1.00 72.69 96 VAL A C 1
ATOM 712 O O . VAL A 1 96 ? 21.437 -6.102 -9.231 1.00 72.69 96 VAL A O 1
ATOM 715 N N . SER A 1 97 ? 22.834 -6.087 -10.984 1.00 65.62 97 SER A N 1
ATOM 716 C CA . SER A 1 97 ? 23.490 -4.829 -10.631 1.00 65.62 97 SER A CA 1
ATOM 717 C C . SER A 1 97 ? 22.828 -3.643 -11.327 1.00 65.62 97 SER A C 1
ATOM 719 O O . SER A 1 97 ? 22.307 -3.754 -12.437 1.00 65.62 97 SER A O 1
ATOM 721 N N . ASP A 1 98 ? 22.865 -2.494 -10.654 1.00 64.94 98 ASP A N 1
ATOM 722 C CA . ASP A 1 98 ? 22.336 -1.232 -11.163 1.00 64.94 98 ASP A CA 1
ATOM 723 C C . ASP A 1 98 ? 23.057 -0.851 -12.465 1.00 64.94 98 ASP A C 1
ATOM 725 O O . ASP A 1 98 ? 24.249 -0.510 -12.469 1.00 64.94 98 ASP A O 1
ATOM 729 N N . LYS A 1 99 ? 22.341 -0.907 -13.592 1.00 59.72 99 LYS A N 1
ATOM 730 C CA . LYS A 1 99 ? 22.819 -0.279 -14.820 1.00 59.72 99 LYS A CA 1
ATOM 731 C C . LYS A 1 99 ? 22.637 1.213 -14.616 1.00 59.72 99 LYS A C 1
ATOM 733 O O . LYS A 1 99 ? 21.517 1.692 -14.718 1.00 59.72 99 LYS A O 1
ATOM 738 N N . ARG A 1 100 ? 23.744 1.926 -14.363 1.00 49.44 100 ARG A N 1
ATOM 739 C CA . ARG A 1 100 ? 23.816 3.397 -14.293 1.00 49.44 100 ARG A CA 1
ATOM 740 C C . ARG A 1 100 ? 23.143 4.039 -15.512 1.00 49.44 100 ARG A C 1
ATOM 742 O O . ARG A 1 100 ? 23.809 4.395 -16.481 1.00 49.44 100 ARG A O 1
ATOM 749 N N . LEU A 1 101 ? 21.827 4.184 -15.463 1.00 49.34 101 LEU A N 1
ATOM 750 C CA . LEU A 1 101 ? 21.069 5.044 -16.348 1.00 49.34 101 LEU A CA 1
ATOM 751 C C . LEU A 1 101 ? 21.356 6.484 -15.912 1.00 49.34 101 LEU A C 1
ATOM 753 O O . LEU A 1 101 ? 21.528 6.734 -14.712 1.00 49.34 101 LEU A O 1
ATOM 757 N N . PRO A 1 102 ? 21.464 7.439 -16.853 1.00 43.25 102 PRO A N 1
ATOM 758 C CA . PRO A 1 102 ? 21.593 8.838 -16.488 1.00 43.25 102 PRO A CA 1
ATOM 759 C C . PRO A 1 102 ? 20.415 9.189 -15.580 1.00 43.25 102 PRO A C 1
ATOM 761 O O . PRO A 1 102 ? 19.262 8.963 -15.932 1.00 43.25 102 PRO A O 1
ATOM 764 N N . PHE A 1 103 ? 20.754 9.655 -14.380 1.00 44.59 103 PHE A N 1
ATOM 765 C CA . PHE A 1 103 ? 19.856 10.012 -13.288 1.00 44.59 103 PHE A CA 1
ATOM 766 C C . PHE A 1 103 ? 18.571 10.668 -13.832 1.00 44.59 103 PHE A C 1
ATOM 768 O O . PHE A 1 103 ? 18.607 11.817 -14.281 1.00 44.59 103 PHE A O 1
ATOM 775 N N . LEU A 1 104 ? 17.453 9.928 -13.837 1.00 46.78 104 LEU A N 1
ATOM 776 C CA . LEU A 1 104 ? 16.152 10.472 -14.227 1.00 46.78 104 LEU A CA 1
ATOM 777 C C . LEU A 1 104 ? 15.812 11.646 -13.290 1.00 46.78 104 LEU A C 1
ATOM 779 O O . LEU A 1 104 ? 16.101 11.631 -12.093 1.00 46.78 104 LEU A O 1
ATOM 783 N N . HIS A 1 105 ? 15.280 12.714 -13.869 1.00 40.59 105 HIS A N 1
ATOM 784 C CA . HIS A 1 105 ? 15.343 14.072 -13.342 1.00 40.59 105 HIS A CA 1
ATOM 785 C C . HIS A 1 105 ? 14.552 14.300 -12.024 1.00 40.59 105 HIS A C 1
ATOM 787 O O . HIS A 1 105 ? 13.377 13.970 -11.922 1.00 40.59 105 HIS A O 1
ATOM 793 N N . LYS A 1 106 ? 15.214 15.002 -11.084 1.00 33.97 106 LYS A N 1
ATOM 794 C CA . LYS A 1 106 ? 14.816 15.547 -9.757 1.00 33.97 106 LYS A CA 1
ATOM 795 C C . LYS A 1 106 ? 14.542 14.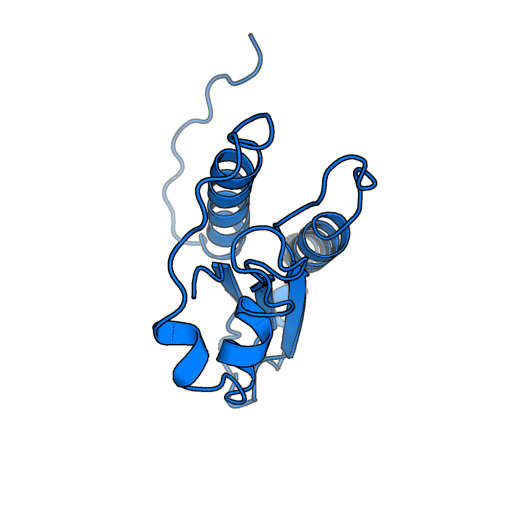563 -8.592 1.00 33.97 106 LYS A C 1
ATOM 797 O O . LYS A 1 106 ? 13.862 13.561 -8.750 1.00 33.97 106 LYS A O 1
ATOM 802 N N . PRO A 1 107 ? 15.004 14.885 -7.357 1.00 41.38 107 PRO A N 1
ATOM 803 C CA . PRO A 1 107 ? 14.823 14.070 -6.148 1.00 41.38 107 PRO A CA 1
ATOM 804 C C . PRO A 1 107 ? 13.398 14.177 -5.569 1.00 41.38 107 PRO A C 1
ATOM 806 O O . PRO A 1 107 ? 13.210 14.406 -4.372 1.00 41.38 107 PRO A O 1
ATOM 809 N N . THR A 1 108 ? 12.373 14.023 -6.404 1.00 44.84 108 THR A N 1
ATOM 810 C CA . THR A 1 108 ? 10.973 13.939 -5.970 1.00 44.84 108 THR A CA 1
ATOM 811 C C . THR A 1 108 ? 10.737 12.695 -5.126 1.00 44.84 108 THR A C 1
ATOM 813 O O . THR A 1 108 ? 10.061 12.813 -4.117 1.00 44.84 108 THR A O 1
ATOM 816 N N . GLY A 1 109 ? 11.360 11.551 -5.434 1.00 43.38 109 GLY A N 1
ATOM 817 C CA . GLY A 1 109 ? 11.199 10.312 -4.657 1.00 43.38 109 GLY A CA 1
ATOM 818 C C . GLY A 1 109 ? 11.735 10.394 -3.220 1.00 43.38 109 GLY A C 1
ATOM 819 O O . GLY A 1 109 ? 11.076 9.946 -2.289 1.00 43.38 109 GLY A O 1
ATOM 820 N N . LEU A 1 110 ? 12.886 11.045 -2.996 1.00 45.41 110 LEU A N 1
ATOM 821 C CA . LEU A 1 110 ? 13.422 11.242 -1.639 1.00 45.41 110 LEU A CA 1
ATOM 822 C C . LEU A 1 110 ? 12.582 12.255 -0.848 1.00 45.41 110 LEU A C 1
ATOM 824 O O . LEU A 1 110 ? 12.339 12.078 0.345 1.00 45.41 110 LEU A O 1
ATOM 828 N N . LEU A 1 111 ? 12.126 13.322 -1.512 1.00 45.53 111 LEU A N 1
ATOM 829 C CA . LEU A 1 111 ? 11.270 14.332 -0.895 1.00 45.53 111 LEU A CA 1
ATOM 830 C C . LEU A 1 111 ? 9.864 13.780 -0.608 1.00 45.53 111 LEU A C 1
ATOM 832 O O . LEU A 1 111 ? 9.295 14.084 0.437 1.00 45.53 111 LEU A O 1
ATOM 836 N N . PHE A 1 112 ? 9.327 12.943 -1.498 1.00 52.16 112 PHE A N 1
ATOM 837 C CA . PHE A 1 112 ? 8.069 12.225 -1.323 1.00 52.16 112 PHE A CA 1
ATOM 838 C C . PHE A 1 112 ? 8.193 11.182 -0.218 1.00 52.16 112 PHE A C 1
ATOM 840 O O . PHE A 1 112 ? 7.356 11.179 0.668 1.00 52.16 112 PHE A O 1
ATOM 847 N N . GLY A 1 113 ? 9.270 10.392 -0.179 1.00 50.47 113 GLY A N 1
ATOM 848 C CA . GLY A 1 113 ? 9.536 9.441 0.903 1.00 50.47 113 GLY A CA 1
ATOM 849 C C . GLY A 1 113 ? 9.613 10.114 2.277 1.00 50.47 113 GLY A C 1
ATOM 850 O O . GLY A 1 113 ? 9.005 9.631 3.229 1.00 50.47 113 GLY A O 1
ATOM 851 N N . LYS A 1 114 ? 10.272 11.280 2.377 1.00 54.81 114 LYS A N 1
ATOM 852 C CA . LYS A 1 114 ? 10.275 12.094 3.609 1.00 54.81 114 LYS A CA 1
ATOM 853 C C . LYS A 1 114 ? 8.873 12.595 3.970 1.00 54.81 114 LYS A C 1
ATOM 855 O O . LYS A 1 114 ? 8.419 12.369 5.084 1.00 54.81 114 LYS A O 1
ATOM 860 N N . ARG A 1 115 ? 8.147 13.192 3.018 1.00 58.22 115 ARG A N 1
ATOM 861 C CA . ARG A 1 115 ? 6.771 13.684 3.233 1.00 58.22 115 ARG A CA 1
ATOM 862 C C . ARG A 1 115 ? 5.774 12.564 3.550 1.00 58.22 115 ARG A C 1
ATOM 864 O O . ARG A 1 115 ? 4.826 12.785 4.295 1.00 58.22 115 ARG A O 1
ATOM 871 N N . PHE A 1 116 ? 5.983 11.375 2.993 1.00 57.75 116 PHE A N 1
ATOM 872 C CA . PHE A 1 116 ? 5.209 10.171 3.266 1.00 57.75 116 PHE A CA 1
ATOM 873 C C . PHE A 1 116 ? 5.469 9.691 4.692 1.00 57.75 116 PHE A C 1
ATOM 875 O O . PHE A 1 116 ? 4.516 9.503 5.442 1.00 57.75 116 PHE A O 1
ATOM 882 N N . ALA A 1 117 ? 6.738 9.581 5.098 1.00 58.22 117 ALA A N 1
ATOM 883 C CA . ALA A 1 117 ? 7.105 9.250 6.472 1.00 58.22 117 ALA A CA 1
ATOM 884 C C . ALA A 1 117 ? 6.508 10.255 7.474 1.00 58.22 117 ALA A C 1
ATOM 886 O O . ALA A 1 117 ? 5.942 9.839 8.482 1.00 58.22 117 ALA A O 1
ATOM 887 N N . ASP A 1 118 ? 6.529 11.554 7.160 1.00 61.16 118 ASP A N 1
ATOM 888 C CA . ASP A 1 118 ? 5.905 12.598 7.984 1.00 61.16 118 ASP A CA 1
ATOM 889 C C . ASP A 1 118 ? 4.377 12.440 8.064 1.00 61.16 118 ASP A C 1
ATOM 891 O O . ASP A 1 118 ? 3.786 12.552 9.140 1.00 61.16 118 ASP A O 1
ATOM 895 N N . ALA A 1 119 ? 3.712 12.150 6.940 1.00 60.34 119 ALA A N 1
ATOM 896 C CA . ALA A 1 119 ? 2.268 11.930 6.900 1.00 60.34 119 ALA A CA 1
ATOM 897 C C . ALA A 1 119 ? 1.854 10.681 7.695 1.00 60.34 119 ALA A C 1
ATOM 899 O O . ALA A 1 119 ? 0.858 10.707 8.420 1.00 60.34 119 ALA A O 1
ATOM 900 N N . VAL A 1 120 ? 2.646 9.611 7.610 1.00 58.44 120 VAL A N 1
ATOM 901 C CA . VAL A 1 120 ? 2.478 8.389 8.405 1.00 58.44 120 VAL A CA 1
ATOM 902 C C . VAL A 1 120 ? 2.730 8.660 9.891 1.00 58.44 120 VAL A C 1
ATOM 904 O O . VAL A 1 120 ? 1.952 8.211 10.735 1.00 58.44 120 VAL A O 1
ATOM 907 N N . TYR A 1 121 ? 3.760 9.436 10.236 1.00 56.19 121 TYR A N 1
ATOM 908 C CA . TYR A 1 121 ? 4.066 9.811 11.618 1.00 56.19 121 TYR A CA 1
ATOM 909 C C . TYR A 1 121 ? 2.951 10.664 12.243 1.00 56.19 121 TYR A C 1
ATOM 911 O O . TYR A 1 121 ? 2.549 10.445 13.388 1.00 56.19 121 TYR A O 1
ATOM 919 N N . MET A 1 122 ? 2.359 11.575 11.466 1.00 57.59 122 MET A N 1
ATOM 920 C CA . MET A 1 122 ? 1.181 12.350 11.874 1.00 57.59 122 MET A CA 1
ATOM 921 C C . MET A 1 122 ? -0.046 11.473 12.158 1.00 57.59 122 MET A C 1
ATOM 923 O O . MET A 1 122 ? -0.882 11.858 12.974 1.00 57.59 122 MET A O 1
ATOM 927 N N . LEU A 1 123 ? -0.155 10.288 11.543 1.00 55.50 123 LEU A N 1
ATOM 928 C CA . LEU A 1 123 ? -1.193 9.301 11.862 1.00 55.50 123 LEU A CA 1
ATOM 929 C C . LEU A 1 123 ? -0.913 8.520 13.161 1.00 55.50 123 LEU A C 1
ATOM 931 O O . LEU A 1 123 ? -1.866 7.991 13.729 1.00 55.50 123 LEU A O 1
ATOM 935 N N . HIS A 1 124 ? 0.321 8.527 13.679 1.00 50.06 124 HIS A N 1
ATOM 936 C CA . HIS A 1 124 ? 0.732 7.802 14.892 1.00 50.06 124 HIS A CA 1
ATOM 937 C C . HIS A 1 124 ? 0.845 8.668 16.152 1.00 50.06 124 HIS A C 1
ATOM 939 O O . HIS A 1 124 ? 0.588 8.184 17.249 1.00 50.06 124 HIS A O 1
ATOM 945 N N . SER A 1 125 ? 1.220 9.946 16.035 1.00 40.41 125 SER A N 1
ATOM 946 C CA . SER A 1 125 ? 1.465 10.773 17.222 1.00 40.41 125 SER A CA 1
ATOM 947 C C . SER A 1 125 ? 0.157 11.240 17.877 1.00 40.41 125 SER A C 1
ATOM 949 O O . SER A 1 125 ? -0.543 12.125 17.372 1.00 40.41 125 SER A O 1
ATOM 951 N N . THR A 1 126 ? -0.177 10.617 19.007 1.00 46.56 126 THR A N 1
ATOM 952 C CA . THR A 1 126 ? -1.044 11.139 20.074 1.00 46.56 126 THR A CA 1
ATOM 953 C C . THR A 1 126 ? -0.372 10.888 21.424 1.00 46.56 126 THR A C 1
ATOM 955 O O . THR A 1 126 ? -0.883 10.126 22.234 1.00 46.56 126 THR A O 1
ATOM 958 N N . SER A 1 127 ? 0.775 11.527 21.665 1.00 33.94 127 SER A N 1
ATOM 959 C CA . SER A 1 127 ? 1.329 11.690 23.015 1.00 33.94 127 SER A CA 1
ATOM 960 C C . SER A 1 127 ? 1.995 13.063 23.101 1.00 33.94 127 SER A C 1
ATOM 962 O O . SER A 1 127 ? 3.016 13.306 22.468 1.00 33.94 127 SER A O 1
ATOM 964 N N . SER A 1 128 ? 1.345 13.973 23.823 1.00 34.97 128 SER A N 1
ATOM 965 C CA . SER A 1 128 ? 1.762 15.317 24.241 1.00 34.97 128 SER A CA 1
ATOM 966 C C . SER A 1 128 ? 3.230 15.715 24.016 1.00 34.97 128 SER A C 1
ATOM 968 O O . SER A 1 128 ? 4.030 15.551 24.923 1.00 34.97 128 SER A O 1
ATOM 970 N N . VAL A 1 129 ? 3.553 16.364 22.892 1.00 30.47 129 VAL A N 1
ATOM 971 C CA . VAL A 1 129 ? 4.513 17.486 22.840 1.00 30.47 129 VAL A CA 1
ATOM 972 C C . VAL A 1 129 ? 4.106 18.387 21.671 1.00 30.47 129 VAL A C 1
ATOM 974 O O . VAL A 1 129 ? 4.343 18.080 20.505 1.00 30.47 129 VAL A O 1
ATOM 977 N N . ALA A 1 130 ? 3.471 19.513 21.986 1.00 36.94 130 ALA A N 1
ATOM 978 C CA . ALA A 1 130 ? 3.375 20.635 21.068 1.00 36.94 130 ALA A CA 1
ATOM 979 C C . ALA A 1 130 ? 4.769 21.264 20.932 1.00 36.94 130 ALA A C 1
ATOM 981 O O . ALA A 1 130 ? 5.327 21.728 21.923 1.00 36.94 130 ALA A O 1
ATOM 982 N N . LEU A 1 131 ? 5.326 21.306 19.720 1.00 29.19 131 LEU A N 1
ATOM 983 C CA . LEU A 1 131 ? 6.447 22.186 19.388 1.00 29.19 131 LEU A CA 1
ATOM 984 C C . LEU A 1 131 ? 6.172 22.915 18.063 1.00 29.19 131 LEU A C 1
ATOM 986 O O . LEU A 1 131 ? 5.436 22.410 17.212 1.00 29.19 131 LEU A O 1
ATOM 990 N N . PRO A 1 132 ? 6.669 24.156 17.927 1.00 29.34 132 PRO A N 1
ATOM 991 C CA . PRO A 1 132 ? 6.007 25.198 17.160 1.00 29.34 132 PRO A CA 1
ATOM 992 C C . PRO A 1 132 ? 6.318 25.090 15.669 1.00 29.34 132 PRO A C 1
ATOM 994 O O . PRO A 1 132 ? 7.462 25.198 15.232 1.00 29.34 132 PRO A O 1
ATOM 997 N N . PHE A 1 133 ? 5.265 24.957 14.870 1.00 29.92 133 PHE A N 1
ATOM 998 C CA . PHE A 1 133 ? 5.321 25.066 13.419 1.00 29.92 133 PHE A CA 1
ATOM 999 C C . PHE A 1 133 ? 5.480 26.546 13.030 1.00 29.92 133 PHE A C 1
ATOM 1001 O O . PHE A 1 133 ? 4.500 27.256 12.807 1.00 29.92 133 PHE A O 1
ATOM 1008 N N . LYS A 1 134 ? 6.720 27.047 12.981 1.00 30.09 134 LYS A N 1
ATOM 1009 C CA . LYS A 1 134 ? 7.034 28.309 12.299 1.00 30.09 134 LYS A CA 1
ATOM 1010 C C . LYS A 1 134 ? 7.643 28.021 10.924 1.00 30.09 134 LYS A C 1
ATOM 1012 O O . LYS A 1 134 ? 8.768 27.556 10.825 1.00 30.09 134 LYS A O 1
ATOM 1017 N N . ARG A 1 135 ? 6.888 28.458 9.907 1.00 31.67 135 ARG A N 1
ATOM 1018 C CA . ARG A 1 135 ? 7.325 28.968 8.594 1.00 31.67 135 ARG A CA 1
ATOM 1019 C C . ARG A 1 135 ? 7.890 27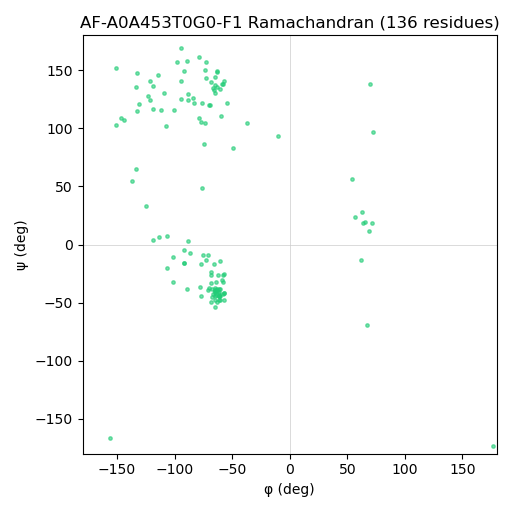.958 7.582 1.00 31.67 135 ARG A C 1
ATOM 1021 O O . ARG A 1 135 ? 9.085 27.713 7.511 1.00 31.67 135 ARG A O 1
ATOM 1028 N N . LEU A 1 136 ? 7.008 27.513 6.688 1.00 29.52 136 LEU A N 1
ATOM 1029 C CA . LEU A 1 136 ? 7.357 27.029 5.347 1.00 29.52 136 LEU A CA 1
ATOM 1030 C C . LEU A 1 136 ? 6.353 27.588 4.322 1.00 29.52 136 LEU A C 1
ATOM 1032 O O . LEU A 1 136 ? 5.687 26.854 3.610 1.00 29.52 136 LEU A O 1
ATOM 1036 N N . PHE A 1 137 ? 6.225 28.916 4.322 1.00 32.53 137 PHE A N 1
ATOM 1037 C CA . PHE A 1 137 ? 5.891 29.733 3.154 1.00 32.53 137 PHE A CA 1
ATOM 1038 C C . PHE A 1 137 ? 6.629 31.063 3.329 1.00 32.53 137 PHE A C 1
ATOM 1040 O O . PHE A 1 137 ? 6.340 31.836 4.249 1.00 32.53 137 PHE A O 1
ATOM 1047 N N . GLY A 1 138 ? 7.648 31.240 2.500 1.00 28.69 138 GLY A N 1
ATOM 1048 C CA . GLY A 1 138 ? 8.550 32.376 2.385 1.00 28.69 138 GLY A CA 1
ATOM 1049 C C . GLY A 1 138 ? 9.451 32.099 1.198 1.00 28.69 138 GLY A C 1
ATOM 1050 O O . GLY A 1 138 ? 10.017 30.983 1.187 1.00 28.69 138 GLY A O 1
#

InterPro domains:
  IPR001261 ArgE/DapE/ACY1/CPG2/YscS, conserved site [PS00758] (18-27)
  IPR007484 Peptidase M28 [PF04389] (3-86)
  IPR010158 N-carbamoyl-L-amino-acid amidohydrolase [PTHR32494] (1-100)